Protein AF-A0A1V4IJK8-F1 (afdb_monomer)

InterPro domains:
  IPR037171 NagB/RpiA transferase-like [SSF100950] (2-71)
  IPR050262 Ribose 5-phosphate isomerase [PTHR43748] (2-65)

Secondary structure (DSSP, 8-state):
-HHHHHHHHHHHTT--TT-EEEE--SHHHHHHHHHHHHHHHTT---EEEESSHHHHHHHHHTT-EEEEE----

Structure (mmCIF, N/CA/C/O backbone):
data_AF-A0A1V4IJK8-F1
#
_entry.id   AF-A0A1V4IJK8-F1
#
loop_
_atom_site.group_PDB
_atom_site.id
_atom_site.type_symbol
_atom_site.label_atom_id
_atom_site.label_alt_id
_atom_site.label_comp_id
_atom_site.label_asym_id
_atom_site.label_entity_id
_atom_site.label_seq_id
_atom_site.pdbx_PDB_ins_code
_atom_site.Cartn_x
_atom_site.Cartn_y
_atom_site.Cartn_z
_atom_site.occupancy
_atom_site.B_iso_or_equiv
_atom_site.auth_seq_id
_atom_site.auth_comp_id
_atom_site.auth_asym_id
_atom_site.auth_atom_id
_atom_site.pdbx_PDB_model_num
ATOM 1 N N . MET A 1 1 ? 17.417 4.909 4.159 1.00 60.84 1 MET A N 1
ATOM 2 C CA . MET A 1 1 ? 16.225 4.072 4.432 1.00 60.84 1 MET A CA 1
ATOM 3 C C . MET A 1 1 ? 15.088 4.908 5.016 1.00 60.84 1 MET A C 1
ATOM 5 O O . MET A 1 1 ? 14.001 4.853 4.461 1.00 60.84 1 MET A O 1
ATOM 9 N N . GLU A 1 2 ? 15.345 5.750 6.025 1.00 76.25 2 GLU A N 1
ATOM 10 C CA . GLU A 1 2 ? 14.319 6.573 6.700 1.00 76.25 2 GLU A CA 1
ATOM 11 C C . GLU A 1 2 ? 13.447 7.425 5.758 1.00 76.25 2 GLU A C 1
ATOM 13 O O . GLU A 1 2 ? 12.224 7.389 5.839 1.00 76.25 2 GLU A O 1
ATOM 18 N N . GLN A 1 3 ? 14.055 8.102 4.777 1.00 81.00 3 GLN A N 1
ATOM 19 C CA . GLN A 1 3 ? 13.332 8.945 3.809 1.00 81.00 3 GLN A CA 1
ATOM 20 C C . GLN A 1 3 ? 12.262 8.178 3.012 1.00 81.00 3 GLN A C 1
ATOM 22 O O . GLN A 1 3 ? 11.190 8.706 2.734 1.00 81.00 3 GLN A O 1
ATOM 27 N N . LYS A 1 4 ? 12.521 6.904 2.679 1.00 78.38 4 LYS A N 1
ATOM 28 C CA . LYS A 1 4 ? 11.562 6.061 1.949 1.00 78.38 4 LYS A CA 1
ATOM 29 C C . LYS A 1 4 ? 10.376 5.666 2.827 1.00 78.38 4 LYS A C 1
ATOM 31 O O . LYS A 1 4 ? 9.255 5.597 2.334 1.00 78.38 4 LYS A O 1
ATOM 36 N N . ARG A 1 5 ? 10.624 5.432 4.118 1.00 82.12 5 ARG A N 1
ATOM 37 C CA . ARG A 1 5 ? 9.577 5.132 5.097 1.00 82.12 5 ARG A CA 1
ATOM 38 C C . ARG A 1 5 ? 8.677 6.345 5.302 1.00 82.12 5 ARG A C 1
ATOM 40 O O . ARG A 1 5 ? 7.471 6.227 5.128 1.00 82.12 5 ARG A O 1
ATOM 47 N N . ILE A 1 6 ? 9.269 7.513 5.565 1.00 85.06 6 ILE A N 1
ATOM 48 C CA . ILE A 1 6 ? 8.529 8.767 5.760 1.00 85.06 6 ILE A CA 1
ATOM 49 C C . ILE A 1 6 ? 7.701 9.102 4.518 1.00 85.06 6 ILE A C 1
ATOM 51 O O . ILE A 1 6 ? 6.516 9.386 4.644 1.00 85.06 6 ILE A O 1
ATOM 55 N N . ALA A 1 7 ? 8.282 9.017 3.318 1.00 85.12 7 ALA A N 1
ATOM 56 C CA . ALA A 1 7 ? 7.553 9.303 2.083 1.00 85.12 7 ALA A CA 1
ATOM 57 C C . ALA A 1 7 ? 6.362 8.351 1.865 1.00 85.12 7 ALA A C 1
ATOM 59 O O . ALA A 1 7 ? 5.276 8.807 1.514 1.00 85.12 7 ALA A O 1
ATOM 60 N N . GLY A 1 8 ? 6.548 7.046 2.100 1.00 83.56 8 GLY A N 1
ATOM 61 C CA . GLY A 1 8 ? 5.479 6.052 1.961 1.00 83.56 8 GLY A CA 1
ATOM 62 C C . GLY A 1 8 ? 4.393 6.159 3.038 1.00 83.56 8 GLY A C 1
ATOM 63 O O . GLY A 1 8 ? 3.224 5.913 2.765 1.00 83.56 8 GLY A O 1
ATOM 64 N N . GLU A 1 9 ? 4.748 6.547 4.261 1.00 84.31 9 GLU A N 1
ATOM 65 C CA . GLU A 1 9 ? 3.765 6.785 5.323 1.00 84.31 9 GLU A CA 1
ATOM 66 C C . GLU A 1 9 ? 3.002 8.090 5.106 1.00 84.31 9 GLU A C 1
ATOM 68 O O . GLU A 1 9 ? 1.785 8.119 5.273 1.00 84.31 9 GLU A O 1
ATOM 73 N N . LYS A 1 10 ? 3.693 9.151 4.675 1.00 87.75 10 LYS A N 1
ATOM 74 C CA . LYS A 1 10 ? 3.068 10.446 4.404 1.00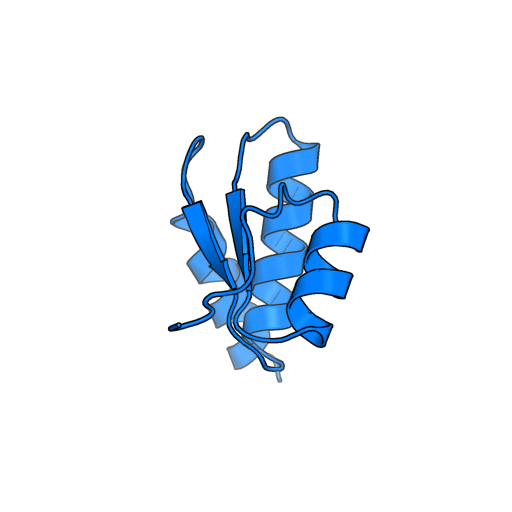 87.75 10 LYS A CA 1
ATOM 75 C C . LYS A 1 10 ? 2.101 10.366 3.231 1.00 87.75 10 LYS A C 1
ATOM 77 O O . LYS A 1 10 ? 1.047 10.988 3.283 1.00 87.75 10 LYS A O 1
ATOM 82 N N . SER A 1 11 ? 2.411 9.578 2.198 1.00 84.69 11 SER A N 1
ATOM 83 C CA . SER A 1 11 ? 1.473 9.358 1.091 1.00 84.69 11 SER A CA 1
ATOM 84 C C . SER A 1 11 ? 0.182 8.676 1.553 1.00 84.69 11 SER A C 1
ATOM 86 O O . SER A 1 11 ? -0.879 8.963 1.003 1.00 84.69 11 SER A O 1
ATOM 88 N N . ALA A 1 12 ? 0.243 7.839 2.595 1.00 84.81 12 ALA A N 1
ATOM 89 C CA . ALA A 1 12 ? -0.936 7.183 3.145 1.00 84.81 12 ALA A CA 1
ATOM 90 C C . ALA A 1 12 ? -1.895 8.143 3.870 1.00 84.81 12 ALA A C 1
ATOM 92 O O . ALA A 1 12 ? -3.078 7.839 3.972 1.00 84.81 12 ALA A O 1
ATOM 93 N N . GLU A 1 13 ? -1.429 9.311 4.324 1.00 86.69 13 GLU A N 1
ATOM 94 C CA . GLU A 1 13 ? -2.299 10.341 4.918 1.00 86.69 13 GLU A CA 1
ATOM 95 C C . GLU A 1 13 ? -3.237 10.998 3.893 1.00 86.69 13 GLU A C 1
ATOM 97 O O . GLU A 1 13 ? -4.277 11.535 4.261 1.00 86.69 13 GLU A O 1
ATOM 102 N N . TYR A 1 14 ? -2.898 10.945 2.602 1.00 86.75 14 TYR A N 1
ATOM 103 C CA . TYR A 1 14 ? -3.742 11.485 1.530 1.00 86.75 14 TYR A CA 1
ATOM 104 C C . TYR A 1 14 ? -4.831 10.507 1.074 1.00 86.75 14 TYR A C 1
ATOM 106 O O . TYR A 1 14 ? -5.661 10.855 0.231 1.00 86.75 14 TYR A O 1
ATOM 114 N N . ILE A 1 15 ? -4.821 9.284 1.602 1.00 87.62 15 ILE A N 1
ATOM 115 C CA . ILE A 1 15 ? -5.758 8.234 1.227 1.00 87.62 15 ILE A CA 1
ATOM 116 C C . ILE A 1 15 ? -7.088 8.477 1.927 1.00 87.62 15 ILE A C 1
ATOM 118 O O . ILE A 1 15 ? -7.150 8.691 3.136 1.00 87.62 15 ILE A O 1
ATOM 122 N N . LYS A 1 16 ? -8.161 8.421 1.145 1.00 87.19 16 LYS A N 1
ATOM 123 C CA . LYS A 1 16 ? -9.533 8.568 1.620 1.00 87.19 16 LYS A CA 1
ATOM 124 C C . LYS A 1 16 ? -10.301 7.276 1.413 1.00 87.19 16 LYS A C 1
ATOM 126 O O . LYS A 1 16 ? -9.987 6.493 0.515 1.00 87.19 16 LYS A O 1
ATOM 131 N N . ASP A 1 17 ? -11.332 7.099 2.226 1.00 88.31 17 ASP A N 1
ATOM 132 C CA . ASP A 1 17 ? -12.253 5.979 2.103 1.00 88.31 17 ASP A CA 1
ATOM 133 C C . ASP A 1 17 ? -12.853 5.889 0.689 1.00 88.31 17 ASP A C 1
ATOM 135 O O . ASP A 1 17 ? -13.141 6.907 0.056 1.00 88.31 17 ASP A O 1
ATOM 139 N N . GLY A 1 18 ? -12.976 4.671 0.162 1.00 87.56 18 GLY A N 1
ATOM 140 C CA . GLY A 1 18 ? -13.474 4.410 -1.189 1.00 87.56 18 GLY A CA 1
ATOM 141 C C . GLY A 1 18 ? -12.466 4.642 -2.322 1.00 87.56 18 GLY A C 1
ATOM 142 O O . GLY A 1 18 ? -12.797 4.394 -3.485 1.00 87.56 18 GLY A O 1
ATOM 143 N N . MET A 1 19 ? -11.237 5.092 -2.039 1.00 90.62 19 MET A N 1
ATOM 144 C CA . MET A 1 19 ? -10.231 5.297 -3.084 1.00 90.62 19 MET A CA 1
ATOM 145 C C . MET A 1 19 ? -9.722 3.983 -3.687 1.00 90.62 19 MET A C 1
ATOM 147 O O . MET A 1 19 ? -9.552 2.964 -3.013 1.00 90.62 19 MET A O 1
ATOM 151 N N . THR A 1 20 ? -9.411 4.046 -4.985 1.00 87.94 20 THR A N 1
ATOM 152 C CA . THR A 1 20 ? -8.653 3.009 -5.695 1.00 87.94 20 THR A CA 1
ATOM 153 C C . THR A 1 20 ? -7.212 3.475 -5.870 1.00 87.94 20 THR A C 1
ATOM 155 O O . THR A 1 20 ? -6.958 4.538 -6.431 1.00 87.94 20 THR A O 1
ATOM 158 N N . LEU A 1 21 ? -6.271 2.684 -5.367 1.00 86.81 21 LEU A N 1
ATOM 159 C CA . LEU A 1 21 ? -4.858 3.019 -5.260 1.00 86.81 21 LEU A CA 1
ATOM 160 C C . LEU A 1 21 ? -4.036 2.193 -6.247 1.00 86.81 21 LEU A C 1
ATOM 162 O O . LEU A 1 21 ? -4.132 0.966 -6.281 1.00 86.81 21 LEU A O 1
ATOM 166 N N . GLY A 1 22 ? -3.176 2.866 -7.010 1.00 87.12 22 GLY A N 1
ATOM 167 C CA . GLY A 1 22 ? -2.127 2.211 -7.786 1.00 87.12 22 GLY A CA 1
ATOM 168 C C . GLY A 1 22 ? -0.976 1.799 -6.871 1.00 87.12 22 GLY A C 1
ATOM 169 O O . GLY A 1 22 ? -0.256 2.647 -6.346 1.00 87.12 22 GLY A O 1
ATOM 170 N N . LEU A 1 23 ? -0.797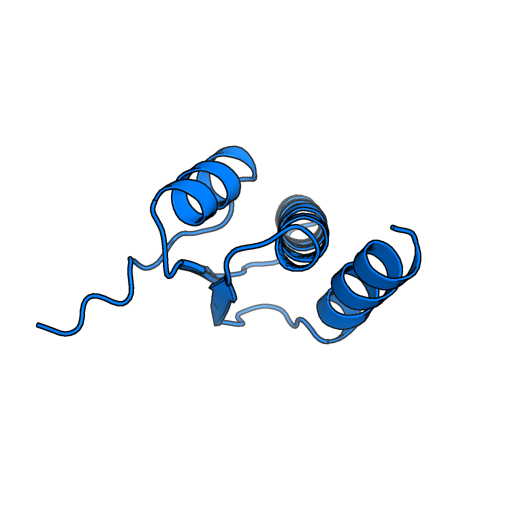 0.498 -6.672 1.00 85.75 23 LEU A N 1
ATOM 171 C CA . LEU A 1 23 ? 0.272 -0.067 -5.864 1.00 85.75 23 LEU A CA 1
ATOM 172 C C . LEU A 1 23 ? 1.495 -0.301 -6.759 1.00 85.75 23 LEU A C 1
ATOM 174 O O . LEU A 1 23 ? 1.560 -1.251 -7.543 1.00 85.75 23 LEU A O 1
ATOM 178 N N . GLY A 1 24 ? 2.462 0.611 -6.658 1.00 81.69 24 GLY A N 1
ATOM 179 C CA . GLY A 1 24 ? 3.753 0.487 -7.331 1.00 81.69 24 GLY A CA 1
ATOM 180 C C . GLY A 1 24 ? 4.626 -0.629 -6.747 1.00 81.69 24 GLY A C 1
ATOM 181 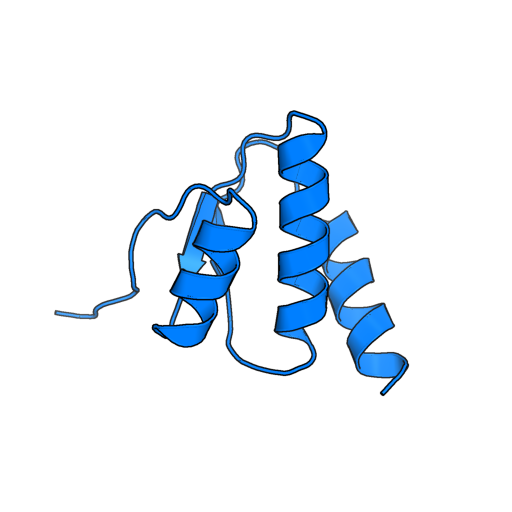O O . GLY A 1 24 ? 4.274 -1.298 -5.775 1.00 81.69 24 GLY A O 1
ATOM 182 N N . THR A 1 25 ? 5.809 -0.816 -7.330 1.00 79.88 25 THR A N 1
ATOM 183 C CA . THR A 1 25 ? 6.809 -1.779 -6.842 1.00 79.88 25 THR A CA 1
ATOM 184 C C . THR A 1 25 ? 8.008 -1.031 -6.252 1.00 79.88 25 THR A C 1
ATOM 186 O O . THR A 1 25 ? 8.450 -0.030 -6.813 1.00 79.88 25 THR A O 1
ATOM 189 N N . GLY A 1 26 ? 8.549 -1.507 -5.124 1.00 81.69 26 GLY A N 1
ATOM 190 C CA . GLY A 1 26 ? 9.788 -0.991 -4.527 1.00 81.69 26 GLY A CA 1
ATOM 191 C C . GLY A 1 26 ? 9.721 -0.758 -3.014 1.00 81.69 26 GLY A C 1
ATOM 192 O O . GLY A 1 26 ? 8.656 -0.790 -2.402 1.00 81.69 26 GLY A O 1
ATOM 193 N N . SER A 1 27 ? 10.881 -0.480 -2.409 1.00 79.50 27 SER A N 1
ATOM 194 C CA . SER A 1 27 ? 11.030 -0.314 -0.949 1.00 79.50 27 SER A CA 1
ATOM 195 C C . SER A 1 27 ? 10.211 0.839 -0.361 1.00 79.50 27 SER A C 1
ATOM 197 O O . SER A 1 27 ? 9.813 0.756 0.790 1.00 79.50 27 SER A O 1
ATOM 199 N N . THR A 1 28 ? 9.918 1.893 -1.127 1.00 83.81 28 THR A N 1
ATOM 200 C CA . THR A 1 28 ? 9.047 3.000 -0.684 1.00 83.81 28 THR A CA 1
ATOM 201 C C . THR A 1 28 ? 7.570 2.599 -0.705 1.00 83.81 28 THR A C 1
ATOM 203 O O . THR A 1 28 ? 6.850 2.826 0.265 1.00 83.81 28 THR A O 1
ATOM 206 N N . ALA A 1 29 ? 7.127 1.954 -1.792 1.00 85.75 29 ALA A N 1
ATOM 207 C CA . ALA A 1 29 ? 5.749 1.486 -1.944 1.00 85.75 29 ALA A CA 1
ATOM 208 C C . ALA A 1 29 ? 5.392 0.441 -0.879 1.00 85.75 29 ALA A C 1
ATOM 210 O O . ALA A 1 29 ? 4.283 0.452 -0.360 1.00 85.75 29 ALA A O 1
ATOM 211 N N . TYR A 1 30 ? 6.356 -0.395 -0.483 1.00 86.12 30 TYR A N 1
ATOM 212 C CA . TYR A 1 30 ? 6.191 -1.367 0.596 1.00 86.12 30 TYR A CA 1
ATOM 213 C C . TYR A 1 30 ? 5.668 -0.739 1.901 1.00 86.12 30 TYR A C 1
ATOM 215 O O . TYR A 1 30 ? 4.746 -1.272 2.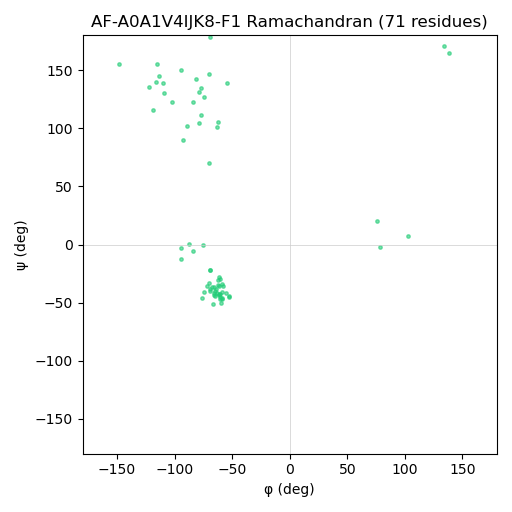520 1.00 86.12 30 TYR A O 1
ATOM 223 N N . TYR A 1 31 ? 6.212 0.413 2.312 1.00 87.62 31 TYR A N 1
ATOM 224 C CA . TYR A 1 31 ? 5.767 1.099 3.531 1.00 87.62 31 TYR A CA 1
ATOM 225 C C . TYR A 1 31 ? 4.363 1.691 3.384 1.00 87.62 31 TYR A C 1
ATOM 227 O O . TYR A 1 31 ? 3.550 1.568 4.300 1.00 87.62 31 TYR A O 1
ATOM 235 N N . MET A 1 32 ? 4.054 2.261 2.215 1.00 88.00 32 MET A N 1
ATOM 236 C CA . MET A 1 32 ? 2.708 2.748 1.902 1.00 88.00 32 MET A CA 1
ATOM 237 C C . MET A 1 32 ? 1.682 1.610 1.977 1.00 88.00 32 MET A C 1
ATOM 239 O O . MET A 1 32 ? 0.682 1.745 2.673 1.00 88.00 32 MET A O 1
ATOM 243 N N . ILE A 1 33 ? 1.937 0.473 1.321 1.00 87.50 33 ILE A N 1
ATOM 244 C CA . ILE A 1 33 ? 1.018 -0.677 1.282 1.00 87.50 33 ILE A CA 1
ATOM 245 C C . ILE A 1 33 ? 0.767 -1.220 2.697 1.00 87.50 33 ILE A C 1
ATOM 247 O O . ILE A 1 33 ? -0.379 -1.463 3.069 1.00 87.50 33 ILE A O 1
ATOM 251 N N . ASN A 1 34 ? 1.808 -1.322 3.529 1.00 88.12 34 ASN A N 1
ATOM 252 C CA . ASN A 1 34 ? 1.656 -1.703 4.937 1.00 88.12 34 ASN A CA 1
ATOM 253 C C . ASN A 1 34 ? 0.745 -0.743 5.713 1.00 88.12 34 ASN A C 1
ATOM 255 O O . ASN A 1 34 ? -0.076 -1.173 6.525 1.00 88.12 34 ASN A O 1
ATOM 259 N N . LYS A 1 35 ? 0.872 0.566 5.473 1.00 88.38 35 LYS A N 1
ATOM 260 C CA . LYS A 1 35 ? 0.013 1.565 6.116 1.00 88.38 35 LYS A CA 1
ATOM 261 C C . LYS A 1 35 ? -1.427 1.484 5.603 1.00 88.38 35 LYS A C 1
ATOM 263 O O . LYS A 1 35 ? -2.344 1.574 6.412 1.00 88.38 35 LYS A O 1
ATOM 268 N N . VAL A 1 36 ? -1.620 1.230 4.308 1.00 88.12 36 VAL A N 1
ATOM 269 C CA . VAL A 1 36 ? -2.936 0.970 3.699 1.00 88.12 36 VAL A CA 1
ATOM 270 C C . VAL A 1 36 ? -3.613 -0.234 4.343 1.00 88.12 36 VAL A C 1
ATOM 272 O O . VAL A 1 36 ? -4.769 -0.125 4.736 1.00 88.12 36 VAL A O 1
ATOM 27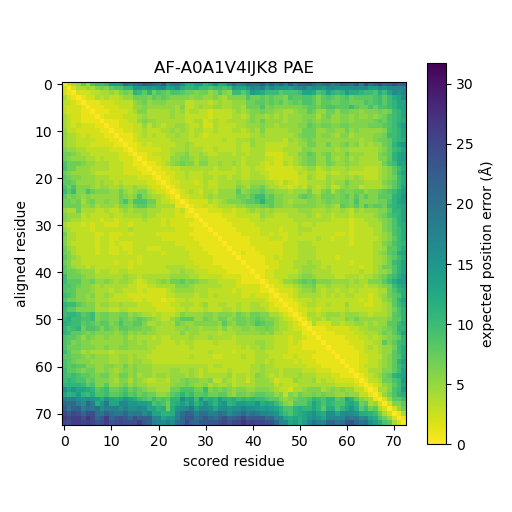5 N N . GLY A 1 37 ? -2.896 -1.343 4.535 1.00 88.31 37 GLY A N 1
ATOM 276 C CA . GLY A 1 37 ? -3.431 -2.516 5.235 1.00 88.31 37 GLY A CA 1
ATOM 277 C C . GLY A 1 37 ? -3.964 -2.174 6.630 1.00 88.31 37 GLY A C 1
ATOM 278 O O . GLY A 1 37 ? -5.063 -2.582 6.995 1.00 88.31 37 GLY A O 1
ATOM 279 N N . LYS A 1 38 ? -3.246 -1.329 7.386 1.00 88.88 38 LYS A N 1
ATOM 280 C CA . LYS A 1 38 ? -3.714 -0.837 8.696 1.00 88.88 38 LYS A CA 1
ATOM 281 C C . LYS A 1 38 ? -4.975 0.027 8.596 1.00 88.88 38 LYS A C 1
ATOM 283 O O . LYS A 1 38 ? -5.840 -0.080 9.459 1.00 88.88 38 LYS A O 1
ATOM 288 N N . LEU A 1 39 ? -5.096 0.866 7.564 1.00 87.88 39 LEU A N 1
ATOM 289 C CA . LEU A 1 39 ? -6.303 1.671 7.333 1.00 87.88 39 LEU A CA 1
ATOM 290 C C . LEU A 1 39 ? -7.516 0.782 7.033 1.00 87.88 39 LEU A C 1
ATOM 292 O O . LEU A 1 39 ? -8.599 1.015 7.567 1.00 87.88 39 LEU A O 1
ATOM 296 N N . ILE A 1 40 ? -7.329 -0.281 6.253 1.00 87.75 40 ILE A N 1
ATOM 297 C CA . ILE A 1 40 ? -8.402 -1.242 5.976 1.00 87.75 40 ILE A CA 1
ATOM 298 C C . ILE A 1 40 ? -8.807 -1.995 7.239 1.00 87.75 40 ILE A C 1
ATOM 300 O O . ILE A 1 40 ? -9.995 -2.117 7.521 1.00 87.75 40 ILE A O 1
ATOM 304 N N . GLN A 1 41 ? -7.838 -2.411 8.059 1.00 86.38 41 GLN A N 1
ATOM 305 C CA . GLN A 1 41 ? -8.128 -3.004 9.370 1.00 86.38 41 GLN A CA 1
ATOM 306 C C . GLN A 1 41 ? -8.875 -2.042 10.303 1.00 86.38 41 GLN A C 1
ATOM 308 O O . GLN A 1 41 ? -9.675 -2.490 11.116 1.00 86.38 41 GLN A O 1
ATOM 313 N N . SER A 1 42 ? -8.667 -0.726 10.169 1.00 87.56 42 SER A N 1
ATOM 314 C CA . SER A 1 42 ? -9.448 0.282 10.900 1.00 87.56 42 SER A CA 1
ATOM 315 C C . SER A 1 42 ? -10.870 0.501 10.357 1.00 87.56 42 SER A C 1
ATOM 317 O O . SER A 1 42 ? -11.612 1.297 10.922 1.00 87.56 42 SER A O 1
ATOM 319 N N . GLY A 1 43 ? -11.263 -0.208 9.292 1.00 88.06 43 GLY A N 1
ATOM 320 C CA . GLY A 1 43 ? -12.602 -0.159 8.699 1.00 88.06 43 GLY A CA 1
ATOM 321 C C . GLY A 1 43 ? -12.706 0.658 7.410 1.00 88.06 43 GLY A C 1
ATOM 322 O O . GLY A 1 43 ? -13.812 0.859 6.917 1.00 88.06 43 GLY A O 1
ATOM 323 N N . MET A 1 44 ? -11.585 1.128 6.852 1.00 88.38 44 MET A N 1
ATOM 324 C CA . MET A 1 44 ? -11.587 1.865 5.587 1.00 88.38 44 MET A CA 1
ATOM 325 C C . MET A 1 44 ? -11.740 0.912 4.395 1.00 88.38 44 MET A C 1
ATOM 327 O O . MET A 1 44 ? -11.065 -0.111 4.288 1.00 88.38 44 MET A O 1
ATOM 331 N N . ASN A 1 45 ? -12.597 1.265 3.452 1.00 87.81 45 ASN A N 1
ATOM 332 C CA . ASN A 1 45 ? -12.865 0.501 2.252 1.00 87.81 45 ASN A CA 1
ATOM 333 C C . ASN A 1 45 ? -11.962 0.974 1.105 1.00 87.81 45 ASN A C 1
ATOM 335 O O . ASN A 1 45 ? -12.294 1.888 0.351 1.00 87.81 45 ASN A O 1
ATOM 339 N N . LEU A 1 46 ? -10.783 0.361 0.990 1.00 87.50 46 LEU A N 1
ATOM 340 C CA . LEU A 1 46 ? -9.777 0.717 -0.012 1.00 87.50 46 LEU A CA 1
ATOM 341 C C . LEU A 1 46 ? -9.576 -0.393 -1.031 1.00 87.50 46 LEU A C 1
ATOM 343 O O . LEU A 1 46 ? -9.601 -1.581 -0.709 1.00 87.50 46 LEU A O 1
ATOM 347 N N . LYS A 1 47 ? -9.314 0.026 -2.267 1.00 87.94 47 LYS A N 1
ATOM 348 C CA . LYS A 1 47 ? -9.076 -0.852 -3.407 1.00 87.94 47 LYS A CA 1
ATOM 349 C C . LYS A 1 47 ? -7.657 -0.669 -3.936 1.00 87.94 47 LYS A C 1
ATOM 351 O O . LYS A 1 47 ? -7.173 0.455 -4.008 1.00 87.94 47 LYS A O 1
ATOM 356 N N . GLY A 1 48 ? -6.988 -1.753 -4.317 1.00 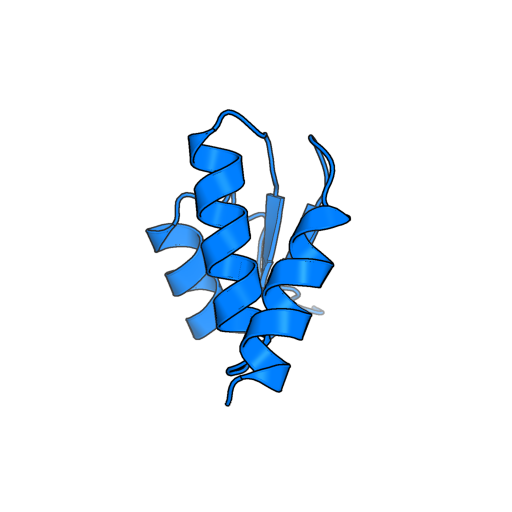87.69 48 GLY A N 1
ATOM 357 C CA . GLY A 1 48 ? -5.609 -1.746 -4.810 1.00 87.69 48 GLY A CA 1
ATOM 358 C C . GLY A 1 48 ? -5.474 -2.350 -6.208 1.00 87.69 48 GLY A C 1
ATOM 359 O O . GLY A 1 48 ? -6.029 -3.411 -6.482 1.00 87.69 48 GLY A O 1
ATOM 360 N N . VAL A 1 49 ? -4.705 -1.696 -7.077 1.00 87.75 49 VAL A N 1
ATOM 361 C CA . VAL A 1 49 ? -4.307 -2.189 -8.406 1.00 87.75 49 VAL A CA 1
ATOM 362 C C . VAL A 1 49 ? -2.790 -2.297 -8.425 1.00 87.75 49 VAL A C 1
ATOM 364 O O . VAL A 1 49 ? -2.109 -1.283 -8.305 1.00 87.75 49 VAL A O 1
ATOM 367 N N . ALA A 1 50 ? -2.240 -3.502 -8.556 1.00 84.19 50 ALA A N 1
ATOM 368 C CA . ALA A 1 50 ? -0.790 -3.701 -8.590 1.00 84.19 50 ALA A CA 1
ATOM 369 C C . ALA A 1 50 ? -0.271 -3.746 -10.025 1.00 84.19 50 ALA A C 1
ATOM 371 O O . ALA A 1 50 ? -0.945 -4.212 -10.944 1.00 84.19 50 ALA A O 1
ATOM 372 N N . THR A 1 51 ? 0.972 -3.306 -10.201 1.00 80.38 51 THR A N 1
ATOM 373 C CA . THR A 1 51 ? 1.705 -3.443 -11.468 1.00 80.38 51 THR A CA 1
ATOM 374 C C . THR A 1 51 ? 2.600 -4.685 -11.516 1.00 80.38 51 THR A C 1
ATOM 376 O O . THR A 1 51 ? 3.214 -4.954 -12.545 1.00 80.38 51 THR A O 1
ATOM 379 N N . SER A 1 52 ? 2.684 -5.458 -10.427 1.00 79.75 52 SER A N 1
ATOM 380 C CA . SER A 1 52 ? 3.500 -6.672 -10.332 1.00 79.75 52 SER A CA 1
ATOM 381 C C . SER A 1 52 ? 2.880 -7.716 -9.395 1.00 79.75 52 SER A C 1
ATOM 383 O O . SER A 1 52 ? 2.151 -7.377 -8.459 1.00 79.75 52 SER A O 1
ATOM 385 N N . LYS A 1 53 ? 3.224 -8.995 -9.610 1.00 81.62 53 LYS A N 1
ATOM 386 C CA . LYS A 1 53 ? 2.783 -10.119 -8.760 1.00 81.62 53 LYS A CA 1
ATOM 387 C C . LYS A 1 53 ? 3.258 -10.006 -7.311 1.00 81.62 53 LYS A C 1
ATOM 389 O O . LYS A 1 53 ? 2.546 -10.406 -6.398 1.00 81.62 53 LYS A O 1
ATOM 394 N N . SER A 1 54 ? 4.459 -9.476 -7.082 1.00 82.75 54 SER A N 1
ATOM 395 C CA . SER A 1 54 ? 4.992 -9.305 -5.726 1.00 82.75 54 SER A CA 1
ATOM 396 C C . SER A 1 54 ? 4.169 -8.296 -4.929 1.00 82.75 54 SER A C 1
ATOM 398 O O . SER A 1 54 ? 3.818 -8.562 -3.781 1.00 82.75 54 SER A O 1
ATOM 400 N N . THR A 1 55 ? 3.799 -7.174 -5.550 1.00 83.25 55 THR A N 1
ATOM 401 C CA . THR A 1 55 ? 2.916 -6.183 -4.930 1.00 83.25 55 THR A CA 1
ATOM 402 C C . THR A 1 55 ? 1.497 -6.726 -4.731 1.00 83.25 55 THR A C 1
ATOM 404 O O . THR A 1 55 ? 0.881 -6.442 -3.707 1.00 83.25 55 THR A O 1
ATOM 407 N N . GLU A 1 56 ? 0.982 -7.532 -5.664 1.00 84.06 56 GLU A N 1
ATOM 408 C CA . GLU A 1 56 ? -0.317 -8.203 -5.518 1.00 84.06 56 GLU A CA 1
ATOM 409 C C . GLU A 1 56 ? -0.349 -9.147 -4.308 1.00 84.06 56 GLU A C 1
ATOM 411 O O . GLU A 1 56 ? -1.284 -9.085 -3.511 1.00 84.06 56 GLU A O 1
ATOM 416 N N . ASN A 1 57 ? 0.675 -9.988 -4.141 1.00 85.44 57 ASN A N 1
ATOM 417 C CA . ASN A 1 57 ? 0.757 -10.905 -3.004 1.00 85.44 57 ASN A CA 1
ATOM 418 C C . ASN A 1 57 ? 0.785 -10.143 -1.676 1.00 85.44 57 ASN A C 1
ATOM 420 O O . ASN A 1 57 ? 0.010 -10.457 -0.778 1.00 85.44 57 ASN A O 1
ATOM 424 N N . LEU A 1 58 ? 1.595 -9.082 -1.590 1.00 84.31 58 LEU A N 1
ATOM 425 C CA . LEU A 1 58 ? 1.660 -8.235 -0.400 1.00 84.31 58 LEU A CA 1
ATOM 426 C C . LEU A 1 58 ? 0.310 -7.570 -0.091 1.00 84.31 58 LEU A C 1
ATOM 428 O O . LEU A 1 58 ? -0.112 -7.508 1.060 1.00 84.31 58 LEU A O 1
ATOM 432 N N . ALA A 1 59 ? -0.384 -7.074 -1.116 1.00 84.38 59 ALA A N 1
ATOM 433 C CA . ALA A 1 59 ? -1.699 -6.468 -0.952 1.00 84.38 59 ALA A CA 1
ATOM 434 C C . ALA A 1 59 ? -2.733 -7.481 -0.433 1.00 84.38 59 ALA A C 1
ATOM 436 O O . ALA A 1 59 ? -3.505 -7.154 0.467 1.00 84.38 59 ALA A O 1
ATOM 437 N N . LYS A 1 60 ? -2.707 -8.716 -0.952 1.00 84.19 60 LYS A N 1
ATOM 438 C CA . LYS A 1 60 ? -3.573 -9.812 -0.497 1.00 84.19 60 LYS A CA 1
ATOM 439 C C . LYS A 1 60 ? -3.281 -10.222 0.944 1.00 84.19 60 LYS A C 1
ATOM 441 O O . LYS A 1 60 ? -4.220 -10.362 1.719 1.00 84.19 60 LYS A O 1
ATOM 446 N N . GLU A 1 61 ? -2.009 -10.361 1.317 1.00 85.88 61 GLU A N 1
ATOM 447 C CA . GLU A 1 61 ? -1.600 -10.676 2.696 1.00 85.88 61 GLU A CA 1
ATOM 448 C C . GLU A 1 61 ? -2.087 -9.625 3.701 1.00 85.88 61 GLU A C 1
ATOM 450 O O . GLU A 1 61 ? -2.447 -9.953 4.829 1.00 85.88 61 GLU A O 1
ATOM 455 N N . LEU A 1 62 ? -2.146 -8.361 3.281 1.00 84.56 62 LEU A N 1
ATOM 456 C CA . LEU A 1 62 ? -2.589 -7.243 4.111 1.00 84.56 62 LEU A CA 1
ATOM 457 C C . LEU A 1 62 ? -4.109 -7.007 4.084 1.00 84.56 62 LEU A C 1
ATOM 459 O O . LEU A 1 62 ? -4.584 -6.079 4.739 1.00 84.56 62 LEU A O 1
ATOM 463 N N . GLY A 1 63 ? -4.870 -7.821 3.346 1.00 82.06 63 GLY A N 1
ATOM 464 C CA . GLY A 1 63 ? -6.328 -7.709 3.249 1.00 82.06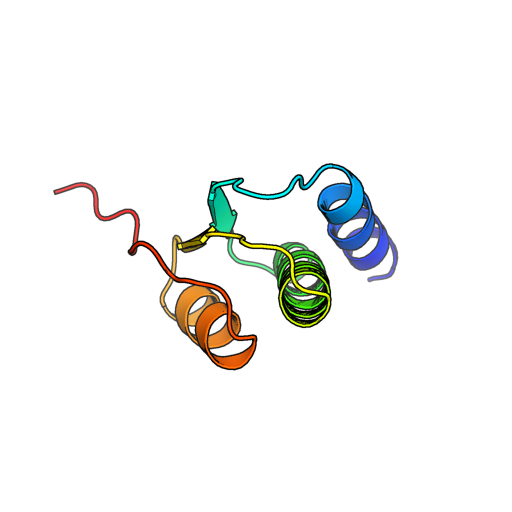 63 GLY A CA 1
ATOM 465 C C . GLY A 1 63 ? -6.816 -6.553 2.371 1.00 82.06 63 GLY A C 1
ATOM 466 O O . GLY A 1 63 ? -7.956 -6.114 2.507 1.00 82.06 63 GLY A O 1
ATOM 467 N N . ILE A 1 64 ? -5.974 -6.037 1.472 1.00 83.88 64 ILE A N 1
ATOM 468 C CA . 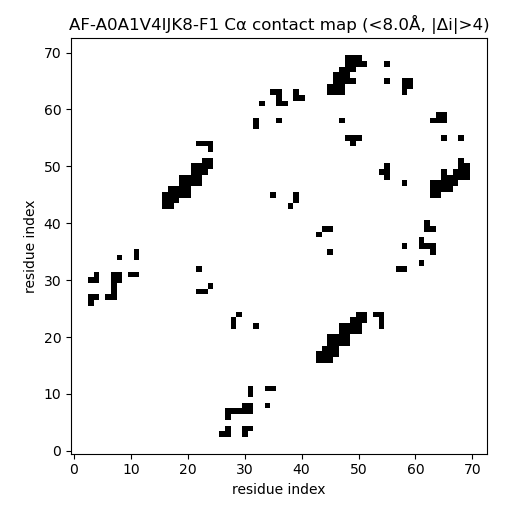ILE A 1 64 ? -6.364 -4.989 0.526 1.00 83.88 64 ILE A CA 1
ATOM 469 C C . ILE A 1 64 ? -7.229 -5.599 -0.574 1.00 83.88 64 ILE A C 1
ATOM 471 O O . ILE A 1 64 ? -6.809 -6.545 -1.243 1.00 83.88 64 ILE A O 1
ATOM 475 N N . HIS A 1 65 ? -8.417 -5.027 -0.809 1.00 81.69 65 HIS A N 1
ATOM 476 C CA . HIS A 1 65 ? -9.275 -5.453 -1.913 1.00 81.69 65 HIS A CA 1
ATOM 477 C C . HIS A 1 65 ? -8.576 -5.206 -3.249 1.00 81.69 65 HIS A C 1
ATOM 479 O O . HIS A 1 65 ? -8.460 -4.075 -3.723 1.00 81.69 65 HIS A O 1
ATOM 485 N N . PHE A 1 66 ? -8.099 -6.285 -3.856 1.00 80.12 66 PHE A N 1
ATOM 486 C CA . PHE A 1 66 ? -7.363 -6.232 -5.104 1.00 80.12 66 PHE A CA 1
ATOM 487 C C . PHE A 1 66 ? -8.319 -6.204 -6.299 1.00 80.12 66 PHE A C 1
ATOM 489 O O . PHE A 1 66 ? -9.137 -7.107 -6.451 1.00 80.12 66 PHE A O 1
ATOM 496 N N . VAL A 1 67 ? -8.222 -5.177 -7.147 1.00 76.56 67 VAL A N 1
ATOM 497 C CA . VAL A 1 67 ? -9.144 -4.985 -8.289 1.00 76.56 67 VAL A CA 1
ATOM 498 C C . VAL A 1 67 ? -8.597 -5.578 -9.592 1.00 76.56 67 VAL A C 1
ATOM 500 O O . VAL A 1 67 ? -9.334 -5.719 -10.561 1.00 76.56 67 VAL A O 1
ATOM 503 N N . GLY A 1 68 ? -7.318 -5.953 -9.624 1.00 68.88 68 GLY A N 1
ATOM 504 C CA . GLY A 1 68 ? -6.675 -6.562 -10.786 1.00 68.88 68 GLY A CA 1
ATOM 505 C C . GLY A 1 68 ? -5.270 -6.021 -11.033 1.00 68.88 68 GLY A C 1
ATOM 506 O O . GLY A 1 68 ? -4.869 -4.994 -10.483 1.00 68.88 68 GLY A O 1
ATOM 507 N N . MET A 1 69 ? -4.508 -6.731 -11.863 1.00 63.78 69 MET A N 1
ATOM 508 C CA . MET A 1 69 ? -3.241 -6.236 -12.400 1.00 63.78 69 MET A CA 1
ATOM 509 C C . MET A 1 69 ? -3.537 -5.318 -13.590 1.00 63.78 69 MET A C 1
ATOM 511 O O . MET A 1 69 ? -4.439 -5.616 -14.374 1.00 63.78 69 MET A O 1
ATOM 515 N N . PHE A 1 70 ? -2.782 -4.228 -13.754 1.00 62.69 70 PHE A N 1
ATOM 516 C CA . PHE A 1 70 ? -2.887 -3.354 -14.933 1.00 62.69 70 PHE A CA 1
ATOM 517 C C . PHE A 1 70 ? -2.331 -4.078 -16.175 1.00 62.69 70 PHE A C 1
ATOM 519 O O . PHE A 1 70 ? -1.247 -3.770 -16.662 1.00 62.69 70 PHE A O 1
ATOM 526 N N . ASN A 1 71 ? -3.040 -5.095 -16.664 1.00 49.06 71 ASN A N 1
ATOM 527 C CA . ASN A 1 71 ? -2.760 -5.708 -17.953 1.00 49.06 71 ASN A CA 1
ATOM 528 C C . ASN A 1 71 ? -3.342 -4.785 -19.023 1.00 49.06 71 ASN A C 1
ATOM 530 O O . ASN A 1 71 ? -4.555 -4.742 -19.225 1.00 49.06 71 ASN A O 1
ATOM 534 N N . ARG A 1 72 ? -2.467 -4.045 -19.708 1.00 47.59 72 ARG A N 1
ATOM 535 C CA . ARG A 1 72 ? -2.759 -3.622 -21.078 1.00 47.59 72 ARG A CA 1
ATOM 536 C C . ARG A 1 72 ? -2.867 -4.910 -21.896 1.00 47.59 72 ARG A C 1
ATOM 538 O O . ARG A 1 72 ? -1.842 -5.542 -22.139 1.00 47.59 72 ARG A O 1
ATOM 545 N N . GLN A 1 73 ? -4.093 -5.345 -22.189 1.00 40.56 73 GLN A N 1
ATOM 546 C CA . GLN A 1 73 ? -4.315 -6.122 -23.409 1.00 40.56 73 GLN A CA 1
ATOM 547 C C . GLN A 1 73 ? -4.001 -5.229 -24.607 1.00 40.56 73 GLN A C 1
ATOM 549 O O . GLN A 1 73 ? -4.266 -4.006 -24.499 1.00 40.56 73 GLN A O 1
#

Organism: NCBI:txid225345

pLDD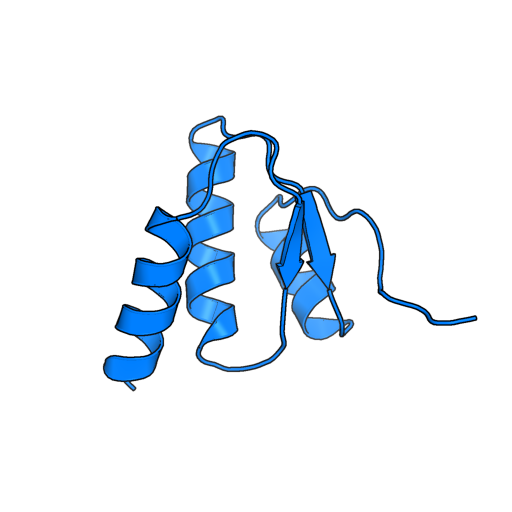T: mean 82.27, std 9.5, range [40.56, 90.62]

Solvent-accessible surface area (backbone atoms only — not comparable to full-atom values): 4071 Å² total; per-residue (Å²): 114,67,69,38,45,53,53,15,47,57,55,48,71,75,63,54,76,70,40,76,41,80,40,59,83,54,81,32,41,53,39,22,52,55,50,48,23,52,44,38,75,74,68,39,55,48,34,34,31,19,79,44,70,70,42,42,51,52,35,53,77,45,68,38,45,69,80,47,65,78,70,80,123

Sequence (73 aa):
MEQKRIAGEKSAEYIKDGMTLGLGTGSTAYYMINKVGKLIQSGMNLKGVATSKSTENLAKELGIHFVGMFNRQ

Mean predicted aligned error: 5.59 Å

Nearest PDB structures (foldseek):
  3l7o-assembly1_B  TM=9.695E-01  e=8.346E-08  Streptococcus mutans UA159
  4gmk-assembly1_B  TM=9.567E-01  e=1.849E-07  Ligilactobacillus salivarius UCC118
  3ixq-assembly1_D  TM=9.490E-01  e=3.421E-06  Methanocaldococcus jannaschii
  3hhe-assembly1_B  TM=9.623E-01  e=5.093E-06  Bartonella henselae str. Houston-1
  6j1k-assembly1_B  TM=9.542E-01  e=5.442E-06  Ochrobactrum sp.

Radius of gyration: 11.49 Å; Cα contacts (8 Å, |Δi|>4): 109; chains: 1; bounding box: 30×22×34 Å

Foldseek 3Di:
DVVLLCQLLVVLVVDDAPDEDEQEDDPSSLNNLLVVLVVVVVVGQYEYEYQDPVSVVSNVVSVHHYPYYPDPD